Protein AF-A0A0N4XKX1-F1 (afdb_monomer)

pLDDT: mean 86.77, std 7.89, range [48.09, 94.56]

InterPro domains:
  IPR001509 NAD-dependent epimerase/dehydratase [PF01370] (7-76)
  IPR036291 NAD(P)-binding domain superfamily [SSF51735] (3-78)

Mean predicted aligned error: 6.39 Å

Structure (mmCIF, N/CA/C/O backbone):
data_AF-A0A0N4XKX1-F1
#
_entry.id   AF-A0A0N4XKX1-F1
#
loop_
_atom_site.group_PDB
_atom_site.id
_atom_site.type_symbol
_atom_site.label_atom_id
_atom_site.label_alt_id
_atom_site.label_comp_id
_atom_site.label_asym_id
_atom_site.label_entity_id
_atom_site.label_seq_id
_atom_site.pdbx_PDB_ins_code
_atom_site.Cartn_x
_atom_site.Cartn_y
_atom_site.Cartn_z
_atom_site.occupancy
_atom_site.B_iso_or_equiv
_atom_site.auth_seq_id
_atom_site.auth_comp_id
_atom_site.auth_asym_id
_atom_site.auth_atom_id
_atom_site.pdbx_PDB_model_num
ATOM 1 N N . MET A 1 1 ? -14.537 -4.465 -8.519 1.00 48.09 1 MET A N 1
ATOM 2 C CA . MET A 1 1 ? -14.135 -3.255 -7.769 1.00 48.09 1 MET A CA 1
ATOM 3 C C . MET A 1 1 ? -12.652 -3.048 -8.003 1.00 48.09 1 MET A C 1
ATOM 5 O O . MET A 1 1 ? -11.898 -3.975 -7.751 1.00 48.09 1 MET A O 1
ATOM 9 N N . GLY A 1 2 ? -12.250 -1.903 -8.546 1.00 59.00 2 GLY A N 1
ATOM 10 C CA . GLY A 1 2 ? -10.856 -1.571 -8.849 1.00 59.00 2 GLY A CA 1
ATOM 11 C C . GLY A 1 2 ? -10.713 -0.059 -9.009 1.00 59.00 2 GLY A C 1
ATOM 12 O O . GLY A 1 2 ? -11.722 0.627 -9.173 1.00 59.00 2 GLY A O 1
ATOM 13 N N . GLU A 1 3 ? -9.491 0.459 -8.918 1.00 66.31 3 GLU A N 1
ATOM 14 C CA . GLU A 1 3 ? -9.232 1.875 -9.193 1.00 66.31 3 GLU A CA 1
ATOM 15 C C . GLU A 1 3 ? -9.343 2.147 -10.702 1.00 66.31 3 GLU A C 1
ATOM 17 O O . GLU A 1 3 ? -8.711 1.454 -11.500 1.00 66.31 3 GLU A O 1
ATOM 22 N N . ASP A 1 4 ? -10.111 3.172 -11.084 1.00 72.50 4 ASP A N 1
ATOM 23 C CA . ASP A 1 4 ? -10.189 3.679 -12.462 1.00 72.50 4 ASP A CA 1
ATOM 24 C C . ASP A 1 4 ? -9.619 5.110 -12.534 1.00 72.50 4 ASP A C 1
ATOM 26 O O . ASP A 1 4 ? -10.357 6.099 -12.445 1.00 72.50 4 ASP A O 1
ATOM 30 N N . PRO A 1 5 ? -8.282 5.258 -12.585 1.00 72.31 5 PRO A N 1
ATOM 31 C CA . PRO A 1 5 ? -7.651 6.566 -12.669 1.00 72.31 5 PRO A CA 1
ATOM 32 C C . PRO A 1 5 ? -7.858 7.189 -14.056 1.00 72.31 5 PRO A C 1
ATOM 34 O O . PRO A 1 5 ? -7.648 6.556 -15.090 1.00 72.31 5 PRO A O 1
ATOM 37 N N . ARG A 1 6 ? -8.197 8.483 -14.084 1.00 71.44 6 ARG A N 1
ATOM 38 C CA . ARG A 1 6 ? -8.248 9.263 -15.329 1.00 71.44 6 ARG A CA 1
ATOM 39 C C . ARG A 1 6 ? -6.823 9.556 -15.811 1.00 71.44 6 ARG A C 1
ATOM 41 O O . ARG A 1 6 ? -6.097 10.291 -15.149 1.00 71.44 6 ARG A O 1
ATOM 48 N N . GLY A 1 7 ? -6.452 9.023 -16.975 1.00 74.94 7 GLY A N 1
ATOM 49 C CA . GLY A 1 7 ? -5.130 9.214 -17.584 1.00 74.94 7 GLY A CA 1
ATOM 50 C C . GLY A 1 7 ? -4.124 8.115 -17.221 1.00 74.94 7 GLY A C 1
ATOM 51 O O . GLY A 1 7 ? -4.507 6.990 -16.901 1.00 74.94 7 GLY A O 1
ATOM 52 N N . VAL A 1 8 ? -2.828 8.430 -17.310 1.00 75.25 8 VAL A N 1
ATOM 53 C CA . VAL A 1 8 ? -1.761 7.489 -16.930 1.00 75.25 8 VAL A CA 1
ATOM 54 C C . VAL A 1 8 ? -1.739 7.359 -15.402 1.00 75.25 8 VAL A C 1
ATOM 56 O O . VAL A 1 8 ? -1.645 8.381 -14.719 1.00 75.25 8 VAL A O 1
ATOM 59 N N . PRO A 1 9 ? -1.828 6.142 -14.836 1.00 79.25 9 PRO A N 1
ATOM 60 C CA . PRO A 1 9 ? -1.803 5.965 -13.392 1.00 79.25 9 PRO A CA 1
ATOM 61 C C . PRO A 1 9 ? -0.474 6.388 -12.770 1.00 79.25 9 PRO A C 1
ATOM 63 O O . PRO A 1 9 ? 0.585 6.146 -13.339 1.00 79.25 9 PRO A O 1
ATOM 66 N N . ASN A 1 10 ? -0.525 6.931 -11.554 1.00 84.56 10 ASN A N 1
ATOM 67 C CA . ASN A 1 10 ? 0.681 7.213 -10.765 1.00 84.56 10 ASN A CA 1
ATOM 68 C C . ASN A 1 10 ? 1.029 6.080 -9.784 1.00 84.56 10 ASN A C 1
ATOM 70 O O . ASN A 1 10 ? 2.179 5.951 -9.371 1.00 84.56 10 ASN A O 1
ATOM 74 N N . ASN A 1 11 ? 0.043 5.255 -9.418 1.00 85.19 11 ASN A N 1
ATOM 75 C CA . ASN A 1 11 ? 0.209 4.151 -8.474 1.00 85.19 11 ASN A CA 1
ATOM 76 C C . ASN A 1 11 ? 0.585 2.854 -9.199 1.00 85.19 11 ASN A C 1
ATOM 78 O O . ASN A 1 11 ? 0.157 2.621 -10.331 1.00 85.19 11 ASN A O 1
ATOM 82 N N . LEU A 1 12 ? 1.336 1.980 -8.517 1.00 85.50 12 LEU A N 1
ATOM 83 C CA . LEU A 1 12 ? 1.838 0.739 -9.110 1.00 85.50 12 LEU A CA 1
ATOM 84 C C . LEU A 1 12 ? 0.702 -0.179 -9.582 1.00 85.50 12 LEU A C 1
ATOM 86 O O . LEU A 1 12 ? 0.701 -0.603 -10.733 1.00 85.50 12 LEU A O 1
ATOM 90 N N . MET A 1 13 ? -0.278 -0.463 -8.719 1.00 89.00 13 MET A N 1
ATOM 91 C CA . MET A 1 13 ? -1.305 -1.474 -9.003 1.00 89.00 13 MET A CA 1
ATOM 92 C C . MET A 1 13 ? -2.187 -1.143 -10.220 1.00 89.00 13 MET A C 1
ATOM 94 O O . MET A 1 13 ? -2.361 -2.020 -11.076 1.00 89.00 13 MET A O 1
ATOM 98 N N . PRO A 1 14 ? -2.699 0.093 -10.391 1.00 84.88 14 PRO A N 1
ATOM 99 C CA . PRO A 1 14 ? -3.445 0.427 -11.600 1.00 84.88 14 PRO A CA 1
ATOM 100 C C . PRO A 1 14 ? -2.554 0.463 -12.848 1.00 84.88 14 PRO A C 1
ATOM 102 O O . PRO A 1 14 ? -3.013 0.090 -13.924 1.00 84.88 14 PRO A O 1
ATOM 105 N N . 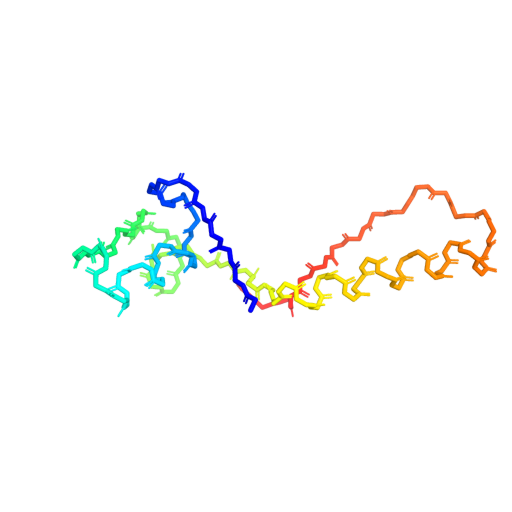PHE A 1 15 ? -1.276 0.847 -12.724 1.00 86.69 15 PHE A N 1
ATOM 106 C CA . PHE A 1 15 ? -0.337 0.825 -13.851 1.00 86.69 15 PHE A CA 1
ATOM 107 C C . PHE A 1 15 ? -0.072 -0.608 -14.329 1.00 86.69 15 PHE A C 1
ATOM 109 O O . PHE A 1 15 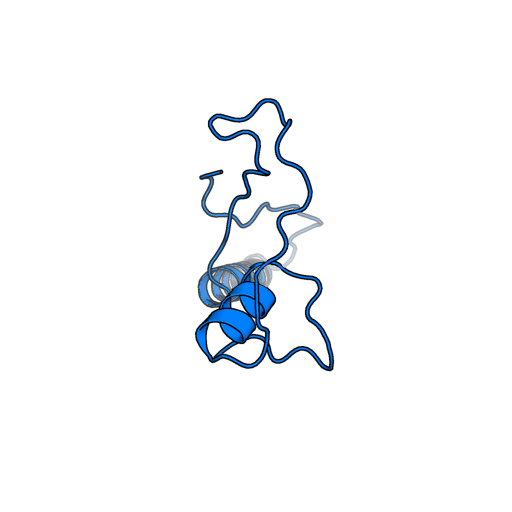? -0.201 -0.896 -15.518 1.00 86.69 15 PHE A O 1
ATOM 116 N N . VAL A 1 16 ? 0.228 -1.522 -13.399 1.00 89.12 16 VAL A N 1
ATOM 117 C CA . VAL A 1 16 ? 0.394 -2.960 -13.672 1.00 89.12 16 VAL A CA 1
ATOM 118 C C . VAL A 1 16 ? -0.857 -3.518 -14.346 1.00 89.12 16 VAL A C 1
ATOM 120 O O . VAL A 1 16 ? -0.752 -4.202 -15.361 1.00 89.12 16 VAL A O 1
ATOM 123 N N . SER A 1 17 ? -2.042 -3.168 -13.838 1.00 88.31 17 SER A N 1
ATOM 124 C CA . SER A 1 17 ? -3.315 -3.612 -14.414 1.0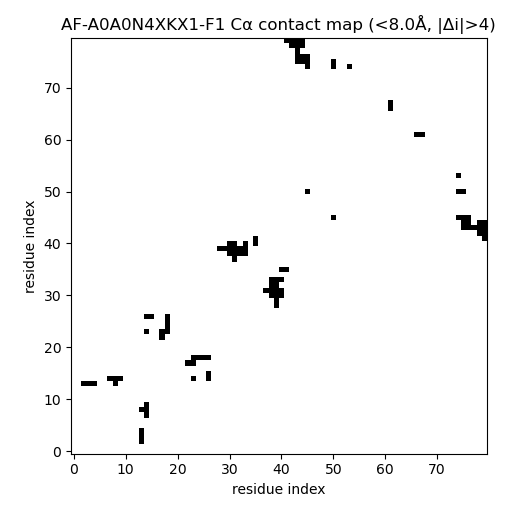0 88.31 17 SER A CA 1
ATOM 125 C C . SER A 1 17 ? -3.507 -3.110 -15.848 1.00 88.31 17 SER A C 1
ATOM 127 O O . SER A 1 17 ? -3.929 -3.880 -16.704 1.00 88.31 17 SER A O 1
ATOM 129 N N . GLN A 1 18 ? -3.158 -1.851 -16.145 1.00 87.25 18 GLN A N 1
ATOM 130 C CA . GLN A 1 18 ? -3.240 -1.297 -17.502 1.00 87.25 18 GLN A CA 1
ATOM 131 C C . GLN A 1 18 ? -2.268 -1.966 -18.485 1.00 87.25 18 GLN A C 1
ATOM 133 O O . GLN A 1 18 ? -2.629 -2.166 -19.644 1.00 87.25 18 GLN A O 1
ATOM 138 N N . VAL A 1 19 ? -1.068 -2.343 -18.036 1.00 89.00 19 VAL A N 1
ATOM 139 C CA . VAL A 1 19 ? -0.123 -3.126 -18.851 1.00 89.00 19 VAL A CA 1
ATOM 140 C C . VAL A 1 19 ? -0.662 -4.537 -19.093 1.00 89.00 19 VAL A C 1
ATOM 142 O O . VAL A 1 19 ? -0.655 -5.007 -20.226 1.00 89.00 19 VAL A O 1
ATOM 145 N N . ALA A 1 20 ? -1.203 -5.191 -18.060 1.00 88.88 20 ALA A N 1
ATOM 146 C CA . ALA A 1 20 ? -1.742 -6.549 -18.158 1.00 88.88 20 ALA A CA 1
ATOM 147 C C . ALA A 1 20 ? -2.913 -6.668 -19.150 1.00 88.88 20 ALA A C 1
ATOM 149 O O . ALA A 1 20 ? -3.049 -7.686 -19.822 1.00 88.88 20 ALA A O 1
ATOM 150 N N . ILE A 1 21 ? -3.735 -5.620 -19.276 1.00 91.25 21 ILE A N 1
ATOM 151 C CA . ILE A 1 21 ? -4.829 -5.554 -20.262 1.00 91.25 21 ILE A CA 1
ATOM 152 C C . ILE A 1 21 ? -4.400 -4.949 -21.612 1.00 91.25 21 ILE A C 1
ATOM 154 O O . ILE A 1 21 ? -5.252 -4.678 -22.456 1.00 91.25 21 ILE A O 1
ATOM 158 N N . GLY A 1 22 ? -3.106 -4.680 -21.811 1.00 88.88 22 GLY A N 1
ATOM 159 C CA . GLY A 1 22 ? -2.547 -4.167 -23.065 1.00 88.88 22 GLY A CA 1
ATOM 160 C C . GLY A 1 22 ? -2.818 -2.686 -23.362 1.00 88.88 22 GLY A C 1
ATOM 161 O O . GLY A 1 22 ? -2.529 -2.234 -24.467 1.00 88.88 22 GLY A O 1
ATOM 162 N N . LYS A 1 23 ? -3.348 -1.904 -22.408 1.00 88.56 23 LYS A N 1
ATOM 163 C CA . LYS A 1 23 ? -3.530 -0.446 -22.57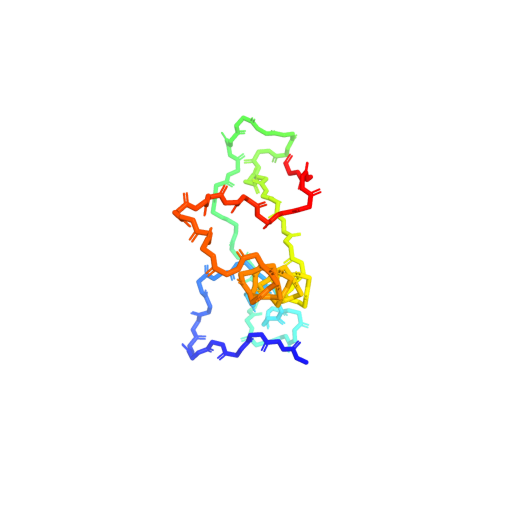4 1.00 88.56 23 LYS A CA 1
ATOM 164 C C . LYS A 1 23 ? -2.203 0.315 -22.552 1.00 88.56 23 LYS A C 1
ATOM 166 O O . LYS A 1 23 ? -2.102 1.375 -23.163 1.00 88.56 23 LYS A O 1
ATOM 171 N N . LEU A 1 24 ? -1.205 -0.205 -21.838 1.00 87.88 24 LEU A N 1
ATOM 172 C CA . LEU A 1 24 ? 0.151 0.339 -21.785 1.00 87.88 24 LEU A CA 1
ATOM 173 C C . LEU A 1 24 ? 1.155 -0.734 -22.230 1.00 87.88 24 LEU A C 1
ATOM 175 O O . LEU A 1 24 ? 0.979 -1.899 -21.881 1.00 87.88 24 LEU A O 1
ATOM 179 N N . PRO A 1 25 ? 2.217 -0.370 -22.969 1.00 88.62 25 PRO A N 1
ATOM 180 C CA . PRO A 1 25 ? 3.124 -1.354 -23.557 1.00 88.62 25 PRO A CA 1
ATOM 181 C C . PRO A 1 25 ? 4.061 -2.006 -22.533 1.00 88.62 25 PRO A C 1
ATOM 183 O O . PRO A 1 25 ? 4.406 -3.174 -22.677 1.00 88.62 25 PRO A O 1
ATOM 186 N N . VAL A 1 26 ? 4.501 -1.258 -21.515 1.00 90.50 26 VAL A N 1
ATOM 187 C CA . VAL A 1 2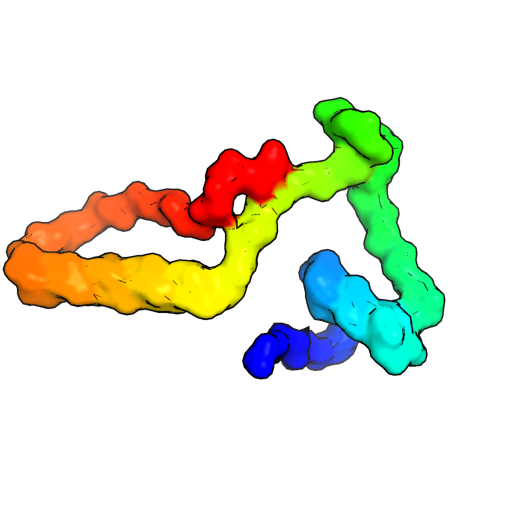6 ? 5.477 -1.718 -20.515 1.00 90.50 26 VAL A CA 1
ATOM 188 C C . VAL A 1 26 ? 5.234 -1.060 -19.163 1.00 90.50 26 VAL A C 1
ATOM 190 O O . VAL A 1 26 ? 4.786 0.083 -19.100 1.00 90.50 26 VAL A O 1
ATOM 193 N N . LEU A 1 27 ? 5.594 -1.760 -18.086 1.00 90.06 27 LEU A N 1
ATOM 194 C CA . LEU A 1 27 ? 5.667 -1.214 -16.731 1.00 90.06 27 LEU A CA 1
ATOM 195 C C . LEU A 1 27 ? 7.008 -0.496 -16.519 1.00 90.06 27 LEU A C 1
ATOM 197 O O . LEU A 1 27 ? 8.061 -1.042 -16.844 1.00 90.06 27 LEU A O 1
ATOM 201 N N . LYS A 1 28 ? 6.987 0.699 -15.919 1.00 88.50 28 LYS A N 1
ATOM 202 C CA . LYS A 1 28 ? 8.204 1.423 -15.526 1.00 88.50 28 LYS A CA 1
ATOM 203 C C . LYS A 1 28 ? 8.445 1.287 -14.022 1.00 88.50 28 LYS A C 1
ATOM 205 O O . LYS A 1 28 ? 7.647 1.771 -13.227 1.00 88.50 28 LYS A O 1
ATOM 210 N N . ILE A 1 29 ? 9.564 0.669 -13.641 1.00 89.88 29 ILE A N 1
ATOM 211 C CA . ILE A 1 29 ? 10.012 0.580 -12.242 1.00 89.88 29 ILE A CA 1
ATOM 212 C C . ILE A 1 29 ? 10.896 1.790 -11.920 1.00 89.88 29 ILE A C 1
ATOM 214 O O . ILE A 1 29 ? 11.866 2.074 -12.625 1.00 89.88 29 ILE A O 1
ATOM 218 N N . PHE A 1 30 ? 10.567 2.513 -10.850 1.00 89.00 30 PHE A N 1
ATOM 219 C CA . PHE A 1 30 ? 11.317 3.692 -10.418 1.00 89.00 30 PHE A CA 1
ATOM 220 C C . PHE A 1 30 ? 12.398 3.323 -9.390 1.00 89.00 30 PHE A C 1
ATOM 222 O O . PHE A 1 30 ? 12.169 3.332 -8.182 1.00 89.00 30 PHE A O 1
ATOM 229 N N . GLY A 1 31 ? 13.601 3.042 -9.894 1.00 87.50 31 GLY A N 1
ATOM 230 C CA . GLY A 1 31 ? 14.786 2.747 -9.084 1.00 87.50 31 GLY A CA 1
ATOM 231 C C . GLY A 1 31 ? 14.982 1.252 -8.815 1.00 87.50 31 GLY A C 1
ATOM 232 O O . GLY A 1 31 ? 14.036 0.534 -8.514 1.00 87.50 31 GLY A O 1
ATOM 233 N N . ILE A 1 32 ? 16.237 0.811 -8.943 1.00 91.12 32 ILE A N 1
ATOM 234 C CA . ILE A 1 32 ? 16.676 -0.594 -8.815 1.00 91.12 32 ILE A CA 1
ATOM 235 C C . ILE A 1 32 ? 17.944 -0.734 -7.949 1.00 91.12 32 ILE A C 1
ATOM 237 O O . ILE A 1 32 ? 18.677 -1.711 -8.046 1.00 91.12 32 ILE A O 1
ATOM 241 N N . LYS A 1 33 ? 18.275 0.305 -7.176 1.00 91.75 33 LYS A N 1
ATOM 242 C CA . LYS A 1 33 ? 19.497 0.386 -6.356 1.00 91.75 33 LYS A CA 1
ATOM 243 C C . LYS A 1 33 ? 19.183 0.680 -4.889 1.00 91.75 33 LYS A C 1
ATOM 245 O O . LYS A 1 33 ? 20.009 1.250 -4.180 1.00 91.75 33 LYS A O 1
A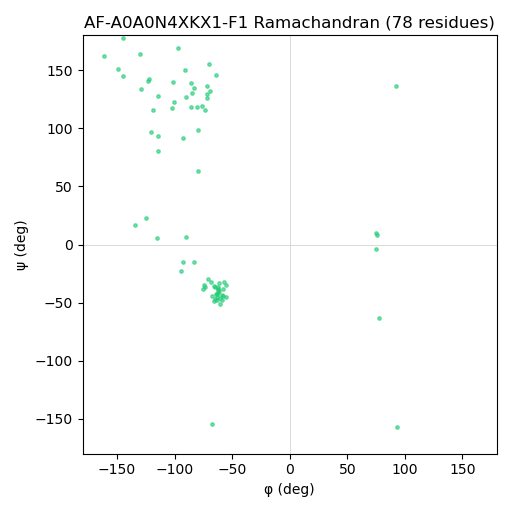TOM 250 N N . TRP A 1 34 ? 17.966 0.372 -4.457 1.00 90.38 34 TRP A N 1
ATOM 251 C CA . TRP A 1 34 ? 17.594 0.473 -3.053 1.00 90.38 34 TRP A CA 1
ATOM 252 C C . TRP A 1 34 ? 18.309 -0.618 -2.250 1.00 90.38 34 TRP A C 1
ATOM 254 O O . TRP A 1 34 ? 18.686 -1.652 -2.797 1.00 90.38 34 TRP A O 1
ATOM 264 N N . ASN A 1 35 ? 18.503 -0.393 -0.950 1.00 93.56 35 ASN A N 1
ATOM 265 C CA . ASN A 1 35 ? 19.041 -1.415 -0.050 1.00 93.56 35 ASN A CA 1
ATOM 266 C C . ASN A 1 35 ? 17.935 -2.410 0.346 1.00 93.56 35 ASN A C 1
ATOM 268 O O . ASN A 1 35 ? 17.505 -2.460 1.496 1.00 93.56 35 ASN A O 1
ATOM 272 N N . THR A 1 36 ? 17.420 -3.126 -0.646 1.00 93.00 36 THR A N 1
ATOM 273 C CA . THR A 1 36 ? 16.362 -4.139 -0.557 1.00 93.00 36 THR A CA 1
ATOM 274 C C . THR A 1 36 ? 16.827 -5.402 -1.278 1.00 93.00 36 THR A C 1
ATOM 276 O O . THR A 1 36 ? 17.794 -5.363 -2.039 1.00 93.00 36 THR A O 1
ATOM 279 N N . SER A 1 37 ? 16.167 -6.536 -1.038 1.00 91.94 37 SER A N 1
ATOM 280 C CA . SER A 1 37 ? 16.605 -7.846 -1.548 1.00 91.94 37 SER A CA 1
ATOM 281 C C . SER A 1 37 ? 16.754 -7.911 -3.073 1.00 91.94 37 SER A C 1
ATOM 283 O O . SER A 1 37 ? 17.628 -8.620 -3.563 1.00 91.94 37 SER A O 1
ATOM 285 N N . ASP A 1 38 ? 15.931 -7.168 -3.815 1.00 91.75 38 ASP A N 1
ATOM 286 C CA . ASP A 1 38 ? 15.932 -7.116 -5.282 1.00 91.75 38 ASP A CA 1
ATOM 287 C C . ASP A 1 38 ? 16.308 -5.732 -5.847 1.00 91.75 38 ASP A C 1
ATOM 289 O O . ASP A 1 38 ? 16.253 -5.503 -7.057 1.00 91.75 38 ASP A O 1
ATOM 293 N N . GLY A 1 39 ? 16.687 -4.792 -4.976 1.00 92.19 39 GLY A N 1
ATOM 294 C CA . GLY A 1 39 ? 17.003 -3.414 -5.336 1.00 92.19 39 GLY A CA 1
ATOM 295 C C . GLY A 1 39 ? 15.793 -2.524 -5.647 1.00 92.19 39 GLY A C 1
ATOM 296 O O . GLY A 1 39 ? 15.989 -1.328 -5.880 1.00 92.19 39 GLY A O 1
ATOM 297 N N . THR A 1 40 ? 14.561 -3.044 -5.645 1.00 94.56 40 THR A N 1
ATOM 298 C CA . THR A 1 40 ? 13.315 -2.293 -5.885 1.00 94.56 40 THR A CA 1
ATOM 299 C C . THR A 1 40 ? 12.630 -1.876 -4.576 1.00 94.56 40 THR A C 1
ATOM 301 O O . THR A 1 40 ? 13.030 -2.267 -3.481 1.00 94.56 40 THR A O 1
ATOM 304 N N . GLY A 1 41 ? 11.619 -1.008 -4.647 1.00 90.69 41 GLY A N 1
ATOM 305 C CA . GLY A 1 41 ? 10.920 -0.537 -3.450 1.00 90.69 41 GLY A CA 1
ATOM 306 C C . GLY A 1 41 ? 9.954 -1.582 -2.884 1.00 90.69 41 GLY A C 1
ATOM 307 O O . GLY A 1 41 ? 8.971 -1.906 -3.541 1.00 90.69 41 GLY A O 1
ATOM 308 N N . ILE A 1 42 ? 10.167 -2.018 -1.639 1.00 91.62 42 ILE A N 1
ATOM 309 C CA . ILE A 1 42 ? 9.236 -2.907 -0.921 1.00 91.62 42 ILE A CA 1
ATOM 310 C C . ILE A 1 42 ? 8.148 -2.064 -0.229 1.00 91.62 42 ILE A C 1
ATOM 312 O O . ILE A 1 42 ? 8.417 -0.948 0.235 1.00 91.62 42 ILE A O 1
ATOM 316 N N . ARG A 1 43 ? 6.892 -2.523 -0.260 1.00 90.06 43 ARG A N 1
ATOM 317 C CA . ARG A 1 43 ? 5.716 -1.836 0.299 1.00 90.06 43 ARG A CA 1
ATOM 318 C C . ARG A 1 43 ? 4.737 -2.855 0.877 1.00 90.06 43 ARG A C 1
ATOM 320 O O . ARG A 1 43 ? 4.530 -3.904 0.276 1.00 90.06 43 ARG A O 1
ATOM 327 N N . ASP A 1 44 ? 4.079 -2.477 1.968 1.00 91.56 44 ASP A N 1
ATOM 328 C CA . ASP A 1 44 ? 2.944 -3.205 2.538 1.00 91.56 44 ASP A CA 1
ATOM 329 C C . ASP A 1 44 ? 1.661 -2.875 1.756 1.00 91.56 44 ASP A C 1
ATOM 331 O O . ASP A 1 44 ? 1.053 -1.816 1.935 1.00 91.56 44 ASP A O 1
ATOM 335 N N . TYR A 1 45 ? 1.286 -3.754 0.822 1.00 89.75 45 TYR A N 1
ATOM 336 C CA . TYR A 1 45 ? 0.057 -3.617 0.043 1.00 89.75 45 TYR A CA 1
ATOM 337 C C . TYR A 1 45 ? -1.125 -4.220 0.797 1.00 89.75 45 TYR A C 1
ATOM 339 O O . TYR A 1 45 ? -1.196 -5.429 1.006 1.00 89.75 45 TYR A O 1
ATOM 347 N N . ILE A 1 46 ? -2.107 -3.380 1.117 1.00 90.88 46 ILE A N 1
ATOM 348 C CA . ILE A 1 46 ? -3.370 -3.804 1.719 1.00 90.88 46 ILE A CA 1
ATOM 349 C C . ILE A 1 46 ? -4.494 -3.855 0.682 1.00 90.88 46 ILE A C 1
ATOM 351 O O . ILE A 1 46 ? -4.627 -2.980 -0.177 1.00 90.88 46 ILE A O 1
ATOM 355 N N . HIS A 1 47 ? -5.342 -4.879 0.775 1.00 90.50 47 HIS A N 1
ATOM 356 C CA . HIS A 1 47 ? -6.533 -4.972 -0.056 1.00 90.50 47 HIS A CA 1
ATOM 357 C C . HIS A 1 47 ? -7.561 -3.903 0.355 1.00 90.50 47 HIS A C 1
ATOM 359 O O . HIS A 1 47 ? -7.895 -3.769 1.533 1.00 90.50 47 HIS A O 1
ATOM 365 N N . ILE A 1 48 ? -8.121 -3.171 -0.617 1.00 88.69 48 ILE A N 1
ATOM 366 C CA . ILE A 1 48 ? -9.010 -2.023 -0.351 1.00 88.69 48 ILE A CA 1
ATOM 367 C C . ILE A 1 48 ? -10.211 -2.377 0.541 1.00 88.69 48 ILE A C 1
ATOM 369 O O . ILE A 1 48 ? -10.605 -1.591 1.396 1.00 88.69 48 ILE A O 1
ATOM 373 N N . VAL A 1 49 ? -10.754 -3.591 0.401 1.00 89.31 49 VAL A N 1
ATOM 374 C CA . VAL A 1 49 ? -11.878 -4.065 1.229 1.00 89.31 49 VAL A CA 1
ATOM 375 C C . VAL A 1 49 ? -11.490 -4.200 2.703 1.00 89.31 49 VAL A C 1
ATOM 377 O O . VAL A 1 49 ? -12.308 -3.900 3.571 1.00 89.31 49 VAL A O 1
ATOM 380 N N . ASP A 1 50 ? -10.262 -4.621 3.010 1.00 88.31 50 ASP A N 1
ATOM 381 C CA . ASP A 1 50 ? -9.815 -4.766 4.398 1.00 88.31 50 ASP A CA 1
ATOM 382 C C . ASP A 1 50 ? -9.556 -3.403 5.041 1.00 88.31 50 ASP A C 1
ATOM 384 O O . ASP A 1 50 ? -9.941 -3.187 6.192 1.00 88.31 50 ASP A O 1
ATOM 388 N N . LEU A 1 51 ? -9.036 -2.443 4.269 1.00 88.00 51 LEU A N 1
ATOM 389 C CA . LEU A 1 51 ? -8.950 -1.049 4.699 1.00 88.00 51 LEU A CA 1
ATOM 390 C C . LEU A 1 51 ? -10.341 -0.477 5.027 1.00 88.00 51 LEU A C 1
ATOM 392 O O . LEU A 1 51 ? -10.536 0.089 6.104 1.00 88.00 51 LEU A O 1
ATOM 396 N N . SER A 1 52 ? -11.332 -0.681 4.151 1.00 89.50 52 SER A N 1
ATOM 397 C CA . SER A 1 52 ? -12.713 -0.239 4.396 1.00 89.50 52 SER A CA 1
ATOM 398 C C . SER A 1 52 ? -13.331 -0.904 5.630 1.00 89.50 52 SER A C 1
ATOM 400 O O . SER A 1 52 ? -13.991 -0.239 6.425 1.00 89.50 52 SER A O 1
ATOM 402 N N . ARG A 1 53 ? -13.089 -2.203 5.849 1.00 90.88 53 ARG A N 1
ATOM 403 C CA . ARG A 1 53 ? -13.532 -2.903 7.069 1.00 90.88 53 ARG A CA 1
ATOM 404 C C . ARG A 1 53 ? -12.899 -2.316 8.328 1.00 90.88 53 ARG A C 1
ATOM 406 O O . ARG A 1 53 ? -13.581 -2.208 9.344 1.00 90.88 53 ARG A O 1
ATOM 413 N N . GLY A 1 54 ? -11.626 -1.925 8.270 1.00 90.00 54 GLY A N 1
ATOM 414 C CA . GLY A 1 54 ? -10.946 -1.234 9.366 1.00 90.00 54 GLY A CA 1
ATOM 415 C C . GLY A 1 54 ? -11.632 0.082 9.740 1.00 90.00 54 GLY A C 1
ATOM 416 O O . GLY A 1 54 ? -11.877 0.332 10.917 1.00 90.00 54 GLY A O 1
ATOM 417 N N . GLN A 1 55 ? -12.031 0.875 8.741 1.00 90.31 55 GLN A N 1
ATOM 418 C CA . GLN A 1 55 ? -12.766 2.128 8.952 1.00 90.31 55 GLN A CA 1
ATOM 419 C C . GLN A 1 55 ? -14.147 1.904 9.584 1.00 90.31 55 GLN A C 1
ATOM 421 O O . GLN A 1 55 ? -14.508 2.618 10.517 1.00 90.31 55 GLN A O 1
ATOM 426 N N . VAL A 1 56 ? -14.898 0.891 9.132 1.00 92.88 56 VAL A N 1
ATOM 427 C CA . VAL A 1 56 ? -16.202 0.539 9.730 1.00 92.88 56 VAL A CA 1
ATOM 428 C C . VAL A 1 56 ? -16.038 0.159 11.202 1.00 92.88 56 VAL A C 1
ATOM 430 O O . VAL A 1 56 ? -16.737 0.693 12.055 1.00 92.88 56 VAL A O 1
ATOM 433 N N . ARG A 1 57 ? -15.045 -0.677 11.530 1.00 92.31 57 ARG A N 1
ATOM 434 C CA . ARG A 1 57 ? -14.763 -1.062 12.923 1.00 92.31 57 ARG A CA 1
ATOM 435 C C . ARG A 1 57 ? -14.375 0.126 13.802 1.00 92.31 57 ARG A C 1
ATOM 437 O O . ARG A 1 57 ? -14.736 0.152 14.977 1.00 92.31 57 ARG A O 1
ATOM 444 N N . ALA A 1 58 ? -13.640 1.093 13.254 1.00 90.50 58 ALA A N 1
ATOM 445 C CA . ALA A 1 58 ? -13.306 2.319 13.972 1.00 90.50 58 ALA A CA 1
ATOM 446 C C . ALA A 1 58 ? -14.571 3.128 14.304 1.00 90.50 58 ALA A C 1
ATOM 448 O O . ALA A 1 58 ? -14.727 3.580 15.437 1.00 90.50 58 ALA A O 1
ATOM 449 N N . LEU A 1 59 ? -15.506 3.244 13.355 1.00 90.88 59 LEU A N 1
ATOM 450 C CA . LEU A 1 59 ? -16.786 3.918 13.577 1.00 90.88 59 LEU A CA 1
ATOM 451 C C . LEU A 1 59 ? -17.655 3.189 14.614 1.00 90.88 59 LEU A C 1
ATOM 453 O O . LEU A 1 59 ? -18.155 3.831 15.538 1.00 90.88 59 LEU A O 1
ATOM 457 N N . ASP A 1 60 ? -17.784 1.865 14.506 1.00 93.19 60 ASP A N 1
ATOM 458 C CA . ASP A 1 60 ? -18.555 1.044 15.452 1.00 93.19 60 ASP A CA 1
ATOM 459 C C . ASP A 1 60 ? -18.031 1.204 16.887 1.00 93.19 60 ASP A C 1
ATOM 461 O O . ASP A 1 60 ? -18.799 1.285 17.850 1.00 93.19 60 ASP A O 1
ATOM 465 N N . ARG A 1 61 ? -16.704 1.297 17.045 1.00 90.62 61 ARG A N 1
ATOM 466 C CA . ARG A 1 61 ? -16.071 1.541 18.343 1.00 90.62 61 ARG A CA 1
ATOM 467 C C . ARG A 1 61 ? -16.470 2.897 18.917 1.00 90.62 61 ARG A C 1
ATOM 469 O O . ARG A 1 61 ? -16.864 2.955 20.079 1.00 90.62 61 ARG A O 1
ATOM 476 N N . ILE A 1 62 ? -16.399 3.955 18.109 1.00 91.25 62 ILE A N 1
ATOM 477 C CA . ILE A 1 62 ? -16.783 5.311 18.524 1.00 91.25 62 ILE A CA 1
ATOM 478 C C . ILE A 1 62 ? -18.241 5.336 18.984 1.00 91.25 62 ILE A C 1
ATOM 480 O O . ILE A 1 62 ? -18.543 5.887 20.040 1.00 91.25 62 ILE A O 1
ATOM 484 N N . GLN A 1 63 ? -19.136 4.687 18.239 1.00 91.44 63 GLN A N 1
ATOM 485 C CA . GLN A 1 63 ? -20.554 4.610 18.594 1.00 91.44 63 GLN A CA 1
ATOM 486 C C . GLN A 1 63 ? -20.793 3.880 19.920 1.00 91.44 63 GLN A C 1
ATOM 488 O O . GLN A 1 63 ? -21.638 4.298 20.708 1.00 91.44 63 GLN A O 1
ATOM 493 N N . ARG A 1 64 ? -20.047 2.803 20.181 1.00 92.75 64 ARG A N 1
ATOM 494 C CA . ARG A 1 64 ? -20.183 1.999 21.402 1.00 92.75 64 ARG A CA 1
ATOM 495 C C . ARG A 1 64 ? -19.585 2.672 22.640 1.00 92.75 64 ARG A C 1
ATOM 497 O O . ARG A 1 64 ? -20.134 2.522 23.726 1.00 92.75 64 ARG A O 1
ATOM 504 N N . GLU A 1 65 ? -18.454 3.357 22.497 1.00 91.19 65 GLU A N 1
ATOM 505 C CA . GLU A 1 65 ? -17.705 3.950 23.619 1.00 91.19 65 GLU A CA 1
ATOM 506 C C . GLU A 1 65 ? -18.102 5.414 23.890 1.00 91.19 65 GLU A C 1
ATOM 508 O O . GLU A 1 65 ? -17.827 5.947 24.965 1.00 91.19 65 GLU A O 1
ATOM 513 N N . GLY A 1 66 ? -18.804 6.060 22.955 1.00 82.56 66 GLY A N 1
ATOM 514 C CA . GLY A 1 66 ? -19.378 7.399 23.098 1.00 82.56 66 GLY A CA 1
ATOM 515 C C . GLY A 1 66 ? -18.350 8.522 22.952 1.00 82.56 66 GLY A C 1
ATOM 516 O O . GLY A 1 66 ? -18.446 9.322 22.027 1.00 82.56 66 GLY A O 1
ATOM 517 N N . HIS A 1 67 ? -17.365 8.591 23.852 1.00 79.75 67 HIS A N 1
ATOM 518 C CA . HIS A 1 67 ? -16.246 9.538 23.781 1.00 79.75 67 HIS A CA 1
ATOM 519 C C . HIS A 1 67 ? -14.936 8.790 23.560 1.00 79.75 67 HIS A C 1
ATOM 521 O O . HIS A 1 67 ? -14.263 8.374 24.501 1.00 79.75 67 HIS A O 1
ATOM 527 N N . VAL A 1 68 ? -14.557 8.668 22.293 1.00 79.00 68 VAL A N 1
ATOM 528 C CA . VAL A 1 68 ? -13.200 8.288 21.905 1.00 79.00 68 VAL A CA 1
ATOM 529 C C . VAL A 1 68 ? -12.503 9.586 21.509 1.00 79.00 68 VAL A C 1
ATOM 531 O O . VAL A 1 68 ? -13.023 10.338 20.686 1.00 79.00 68 VAL A O 1
ATOM 534 N N . GLY A 1 69 ? -11.382 9.907 22.159 1.00 86.62 69 GLY A N 1
ATOM 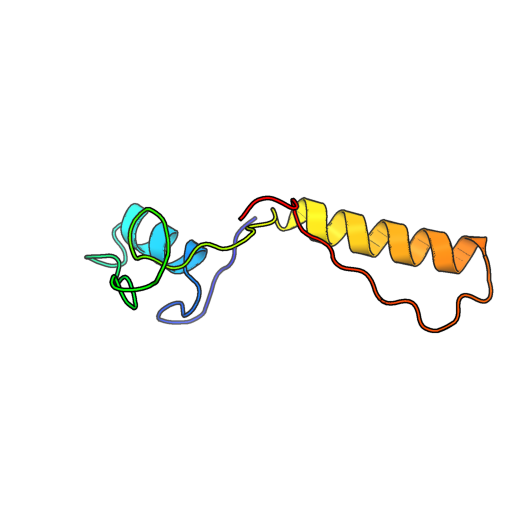535 C CA . GLY A 1 69 ? -10.562 11.065 21.799 1.00 86.62 69 GLY A CA 1
ATOM 536 C C . GLY A 1 69 ? -9.904 10.887 20.425 1.00 86.62 69 GLY A C 1
ATOM 537 O O . GLY A 1 69 ? -10.368 10.135 19.573 1.00 86.62 69 GLY A O 1
ATOM 538 N N . THR A 1 70 ? -8.777 11.556 20.191 1.00 90.56 70 THR A N 1
ATOM 539 C CA . THR A 1 70 ? -7.983 11.272 18.986 1.00 90.56 70 THR A CA 1
ATOM 540 C C . THR A 1 70 ? -7.127 10.031 19.213 1.00 90.56 70 THR A C 1
ATOM 542 O O . THR A 1 70 ? -6.256 10.031 20.079 1.00 90.56 70 THR A O 1
ATOM 545 N N . GLU A 1 71 ? -7.349 8.996 18.409 1.00 89.94 71 GLU A N 1
ATOM 546 C CA . GLU A 1 71 ? -6.528 7.786 18.375 1.00 89.94 71 GLU A CA 1
ATOM 547 C C . GLU A 1 71 ? -5.990 7.575 16.953 1.00 89.94 71 GLU A C 1
ATOM 549 O O . GLU A 1 71 ? -6.685 7.824 15.966 1.00 89.94 71 GLU A O 1
ATOM 554 N N . ILE A 1 72 ? -4.734 7.140 16.842 1.00 91.69 72 ILE A N 1
ATOM 555 C CA . ILE A 1 72 ? -4.027 6.984 15.565 1.00 91.69 72 ILE A CA 1
ATOM 556 C C . ILE A 1 72 ? -3.739 5.499 15.348 1.00 91.69 72 ILE A C 1
ATOM 558 O O . ILE A 1 72 ? -3.151 4.847 16.210 1.00 91.69 72 ILE A O 1
ATOM 562 N N . TYR A 1 73 ? -4.125 4.984 14.180 1.00 90.75 73 TYR A N 1
ATOM 563 C CA . TYR A 1 73 ? -4.002 3.571 13.826 1.00 90.75 73 TYR A CA 1
ATOM 564 C C . TYR A 1 73 ? -3.312 3.387 12.477 1.00 90.75 73 TYR A C 1
ATOM 566 O O . TYR A 1 73 ? -3.701 4.007 11.487 1.00 90.75 73 TYR A O 1
ATOM 574 N N . ASN A 1 74 ? -2.350 2.466 12.426 1.00 92.19 74 ASN A N 1
ATOM 575 C CA . ASN A 1 74 ? -1.849 1.921 11.168 1.00 92.19 74 ASN A CA 1
ATOM 576 C C . ASN A 1 74 ? -2.764 0.773 10.726 1.00 92.19 74 ASN A C 1
ATOM 578 O O . ASN A 1 74 ? -3.047 -0.127 11.516 1.00 92.19 74 ASN A O 1
ATOM 582 N N . ILE A 1 75 ? -3.204 0.790 9.466 1.00 88.50 75 ILE A N 1
ATOM 583 C CA . ILE A 1 75 ? -3.995 -0.289 8.862 1.00 88.50 75 ILE A CA 1
ATOM 584 C C . ILE A 1 75 ? -3.218 -0.811 7.652 1.00 88.50 75 ILE A C 1
ATOM 586 O O . ILE A 1 75 ? -3.270 -0.231 6.570 1.00 88.50 75 ILE A O 1
ATOM 590 N N . GLY A 1 76 ? -2.473 -1.890 7.868 1.00 89.44 76 GLY A N 1
ATOM 591 C CA . GLY A 1 76 ? -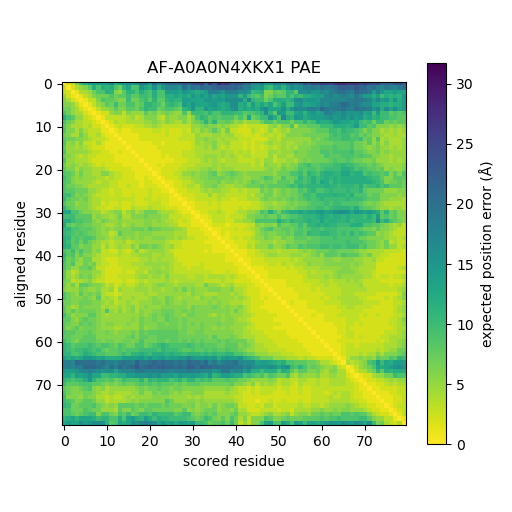1.648 -2.575 6.872 1.00 89.44 76 GLY A CA 1
ATOM 592 C C . GLY A 1 76 ? -1.661 -4.081 7.119 1.00 89.44 76 GLY A C 1
ATOM 593 O O . GLY A 1 76 ? -2.280 -4.549 8.079 1.00 89.44 76 GLY A O 1
ATOM 594 N N . THR A 1 77 ? -0.995 -4.850 6.263 1.00 87.69 77 THR A N 1
ATOM 595 C CA . THR A 1 77 ? -0.838 -6.300 6.460 1.00 87.69 77 THR A CA 1
ATOM 596 C C . THR A 1 77 ? 0.322 -6.636 7.400 1.00 87.69 77 THR A C 1
ATOM 598 O O . THR A 1 77 ? 0.412 -7.760 7.889 1.00 87.69 77 THR A O 1
ATOM 601 N N . GLY A 1 78 ? 1.208 -5.671 7.664 1.00 87.00 78 GLY A N 1
ATOM 602 C CA . GLY A 1 78 ? 2.433 -5.853 8.438 1.00 87.00 78 GLY A CA 1
ATOM 603 C C . GLY A 1 78 ? 3.543 -6.561 7.660 1.00 87.00 78 GLY A C 1
ATOM 604 O O . GLY A 1 78 ? 4.561 -6.908 8.252 1.00 87.00 78 GLY A O 1
ATOM 605 N N . THR A 1 79 ? 3.353 -6.787 6.356 1.00 77.31 79 THR A N 1
ATOM 606 C CA . THR A 1 79 ? 4.305 -7.490 5.490 1.00 77.31 79 THR A CA 1
ATOM 607 C C . THR A 1 79 ? 4.771 -6.557 4.379 1.00 77.31 79 THR A C 1
ATOM 609 O O . THR A 1 79 ? 3.968 -6.155 3.540 1.00 77.31 79 THR A O 1
ATOM 612 N N . GLY A 1 80 ? 6.061 -6.220 4.358 1.00 73.44 80 GLY A N 1
ATOM 613 C CA . GLY A 1 80 ? 6.685 -5.366 3.346 1.00 73.44 80 G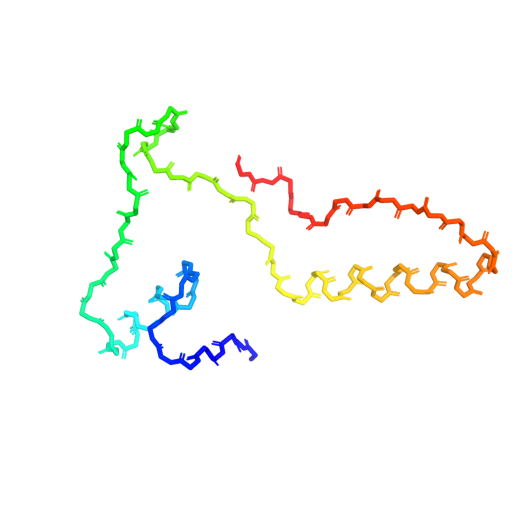LY A CA 1
ATOM 614 C C . GLY A 1 80 ? 8.136 -5.060 3.667 1.00 73.44 80 GLY A C 1
ATOM 615 O O . GLY A 1 80 ? 8.736 -5.811 4.465 1.00 73.44 80 GLY A O 1
#

Secondary structure (DSSP, 8-state):
-----SSS-SSHHHHHHHHHTTSSS-PPPS-S-SSSTTSSPP--PPPHHHHHHHHHHHHHHHHHHS---------S-S--

Sequence (80 aa):
MGEDPRGVPNNLMPFVSQVAIGKLPVLKIFGIKWNTSDGTGIRDYIHIVDLSRGQVRALDRIQREGHVGTEIYNIGTGTG

Organism: Nippostrongylus brasiliensis (NCBI:txid27835)

Nearest PDB structures (foldseek):
  1hzj-assembly1_B  TM=9.672E-01  e=8.243E-06  Homo sapiens
  3enk-assembly1_B  TM=9.531E-01  e=4.623E-06  Burkholderia pseudomallei 1710b

Solvent-accessible surface area (backbone atoms only — not comparable to full-atom values): 5422 Å² total; per-residue (Å²): 142,78,82,82,66,88,72,83,56,89,51,67,69,55,38,50,50,35,30,76,72,63,78,34,96,70,84,85,81,89,60,65,79,45,103,44,101,81,12,43,86,77,63,55,78,59,58,69,69,59,56,52,50,50,53,52,52,53,50,54,47,38,70,74,65,68,78,65,80,95,81,90,81,89,88,65,71,87,55,97

Radius of gyration: 17.65 Å; Cα contacts (8 Å, |Δi|>4): 53; chains: 1; bounding box: 40×19×47 Å

Foldseek 3Di:
DDDDDDDQDPDQPVNVVCCVVVVDVDDDFDFQCDPDPRGGDDDFDDDVVQVVVVVVVVVVVCVVVVDDDDDDDDDTPPGD